Protein AF-A0A7L7KVT2-F1 (afdb_monomer_lite)

pLDDT: mean 82.96, std 10.51, range [45.88, 92.81]

Foldseek 3Di:
DVVLVVVVVVLVPDALVRLLVCCVPPCVVCVVCVVVVLVVVLVVQLVVQLCVVCVPPPDPVVSVVSSVVSSVVSVVVSVVSVVVSCVVSVVSNVCVVVPNHPPDPPPVPVDD

Sequence (112 aa):
MLVTFLFDRYFKRLPDARFERFWEKRILTNIRLFPLAFMVYYILGVWLVSSLILIGNESFFIGLLVFGVVALLYGYGLLRSILRFYGTYTKRYLMIKSGYREDTFDKSNVVN

Structure (mmCIF, N/CA/C/O backbone):
data_AF-A0A7L7KVT2-F1
#
_entry.id   AF-A0A7L7KVT2-F1
#
loop_
_atom_site.group_PDB
_atom_site.id
_atom_site.type_symbol
_atom_site.label_atom_id
_atom_site.label_alt_id
_atom_site.label_comp_id
_atom_site.label_asym_id
_atom_site.label_entity_id
_atom_site.label_seq_id
_atom_site.pdbx_PDB_ins_code
_atom_site.Cartn_x
_atom_site.Cartn_y
_atom_site.Cartn_z
_atom_site.occupancy
_atom_site.B_iso_or_equiv
_atom_site.auth_seq_id
_atom_site.auth_comp_id
_atom_site.auth_asym_id
_atom_site.auth_atom_id
_atom_site.pdbx_PDB_model_num
ATOM 1 N N . MET A 1 1 ? -7.369 -3.196 0.899 1.00 64.50 1 MET A N 1
ATOM 2 C CA . MET A 1 1 ? -7.621 -4.343 -0.014 1.00 64.50 1 MET A CA 1
ATOM 3 C C . MET A 1 1 ? -8.161 -3.910 -1.371 1.00 64.50 1 MET A C 1
ATOM 5 O O . MET A 1 1 ? -7.698 -4.411 -2.384 1.00 64.50 1 MET A O 1
ATOM 9 N N . LEU A 1 2 ? -9.111 -2.974 -1.422 1.00 74.81 2 LEU A N 1
ATOM 10 C CA . LEU A 1 2 ? -9.664 -2.489 -2.691 1.00 74.81 2 LEU A CA 1
ATOM 11 C C . LEU A 1 2 ? -8.602 -1.767 -3.540 1.00 74.81 2 LEU A C 1
ATOM 13 O O . LEU A 1 2 ? -8.473 -2.031 -4.727 1.00 74.81 2 LEU A O 1
ATOM 17 N N . VAL A 1 3 ? -7.759 -0.947 -2.904 1.00 76.75 3 VAL A N 1
ATOM 18 C CA . VAL A 1 3 ? -6.640 -0.258 -3.569 1.00 76.75 3 VAL A CA 1
ATOM 19 C C . VAL A 1 3 ? -5.650 -1.255 -4.175 1.00 76.75 3 VAL A C 1
ATOM 21 O O . VAL A 1 3 ? -5.363 -1.196 -5.366 1.00 76.75 3 VAL A O 1
ATOM 24 N N . THR A 1 4 ? -5.174 -2.221 -3.386 1.00 79.31 4 THR A N 1
ATOM 25 C CA . THR A 1 4 ? -4.257 -3.267 -3.863 1.00 79.31 4 THR A CA 1
ATOM 26 C C . THR A 1 4 ? -4.877 -4.117 -4.971 1.00 79.31 4 THR A C 1
ATOM 28 O O . THR A 1 4 ? -4.174 -4.474 -5.908 1.00 79.31 4 THR A O 1
ATOM 31 N N . PHE A 1 5 ? -6.185 -4.383 -4.922 1.00 82.50 5 PHE A N 1
ATOM 32 C CA . PHE A 1 5 ? -6.919 -5.075 -5.984 1.00 82.50 5 PHE A CA 1
ATOM 33 C C . PHE A 1 5 ? -7.025 -4.255 -7.281 1.00 82.50 5 PHE A C 1
ATOM 35 O O . PHE A 1 5 ? -6.823 -4.792 -8.370 1.00 82.50 5 PHE A O 1
ATOM 42 N N . LEU A 1 6 ? -7.306 -2.953 -7.191 1.00 83.75 6 LEU A N 1
ATOM 43 C CA . LEU A 1 6 ? -7.351 -2.069 -8.360 1.00 83.75 6 LEU A CA 1
ATOM 44 C C . LEU A 1 6 ? -5.981 -1.967 -9.032 1.00 83.75 6 LEU A C 1
ATOM 46 O O . LEU A 1 6 ? -5.886 -2.096 -10.253 1.00 83.75 6 LEU A O 1
ATOM 50 N N . PHE A 1 7 ? -4.923 -1.801 -8.235 1.00 83.88 7 PHE A N 1
ATOM 51 C CA . PHE A 1 7 ? -3.556 -1.832 -8.744 1.00 83.88 7 PHE A CA 1
ATOM 52 C C . PHE A 1 7 ? -3.220 -3.191 -9.356 1.00 83.88 7 PHE A C 1
ATOM 54 O O . PHE A 1 7 ? -2.665 -3.231 -10.448 1.00 83.88 7 PHE A O 1
ATOM 61 N N . ASP A 1 8 ? -3.606 -4.299 -8.719 1.00 85.06 8 ASP A N 1
ATOM 62 C CA . ASP A 1 8 ? -3.394 -5.642 -9.264 1.00 85.06 8 ASP A CA 1
ATOM 63 C C . ASP A 1 8 ? -4.038 -5.803 -10.652 1.00 85.06 8 ASP A C 1
ATOM 65 O O . ASP A 1 8 ? -3.402 -6.243 -11.611 1.00 85.06 8 ASP A O 1
ATOM 69 N N . ARG A 1 9 ? -5.288 -5.354 -10.801 1.00 85.94 9 ARG A N 1
ATOM 70 C CA . ARG A 1 9 ? -6.001 -5.375 -12.084 1.00 85.94 9 ARG A CA 1
ATOM 71 C C . ARG A 1 9 ? -5.344 -4.480 -13.135 1.00 85.94 9 ARG A C 1
ATOM 73 O O . ARG A 1 9 ? -5.329 -4.840 -14.312 1.00 85.94 9 ARG A O 1
ATOM 80 N N . TYR A 1 10 ? -4.825 -3.326 -12.726 1.00 86.00 10 TYR A N 1
ATOM 81 C CA . TYR A 1 10 ? -4.123 -2.402 -13.610 1.00 86.00 10 TYR A CA 1
ATOM 82 C C . TYR A 1 10 ? -2.796 -2.994 -14.106 1.00 86.00 10 TYR A C 1
ATOM 84 O O . TYR A 1 10 ? -2.555 -3.041 -15.311 1.00 86.00 10 TYR A O 1
ATOM 92 N N . PHE A 1 11 ? -1.966 -3.522 -13.202 1.00 84.69 11 PHE A N 1
ATOM 93 C CA . PHE A 1 11 ? -0.652 -4.059 -13.549 1.00 84.69 11 PHE A CA 1
ATOM 94 C C . PHE A 1 11 ? -0.717 -5.335 -14.382 1.00 84.69 11 PHE A C 1
ATOM 96 O O . PHE A 1 11 ? 0.092 -5.497 -15.294 1.00 84.69 11 PHE A O 1
ATOM 103 N N . LYS A 1 12 ? -1.704 -6.206 -14.152 1.00 83.62 12 LYS A N 1
ATOM 104 C CA . LYS A 1 12 ? -1.925 -7.396 -14.992 1.00 83.62 12 LYS A CA 1
ATOM 105 C C . LYS A 1 12 ? -2.185 -7.076 -16.465 1.00 83.62 12 LYS A C 1
ATOM 107 O O . LYS A 1 12 ? -1.895 -7.903 -17.314 1.00 83.62 12 LYS A O 1
ATOM 112 N N . ARG A 1 13 ? -2.725 -5.895 -16.775 1.00 84.88 13 ARG A N 1
ATOM 113 C CA . ARG A 1 13 ? -3.051 -5.480 -18.151 1.00 84.88 13 ARG A CA 1
ATOM 114 C C . ARG A 1 13 ? -1.918 -4.731 -18.853 1.00 84.88 13 ARG A C 1
ATOM 116 O O . ARG A 1 13 ? -2.043 -4.414 -20.033 1.00 84.88 13 ARG A O 1
ATOM 123 N N . LEU A 1 14 ? -0.848 -4.386 -18.138 1.00 84.69 14 LEU A N 1
ATOM 124 C CA . LEU A 1 14 ? 0.273 -3.642 -18.703 1.00 84.69 14 LEU A CA 1
ATOM 125 C C . LEU A 1 14 ? 1.254 -4.592 -19.410 1.00 84.69 14 LEU A C 1
ATOM 127 O O . LEU A 1 14 ? 1.655 -5.577 -18.788 1.00 84.69 14 LEU A O 1
ATOM 131 N N . PRO A 1 15 ? 1.699 -4.274 -20.644 1.00 84.94 15 PRO A N 1
ATOM 132 C CA . PRO A 1 15 ? 2.806 -4.978 -21.289 1.00 84.94 15 PRO A CA 1
ATOM 133 C C . PRO A 1 15 ? 4.098 -4.831 -20.490 1.00 84.94 15 PRO A C 1
ATOM 135 O O . PRO A 1 15 ? 4.324 -3.780 -19.877 1.00 84.94 15 PRO A O 1
ATOM 138 N N . ASP A 1 16 ? 4.971 -5.831 -20.570 1.00 83.38 16 ASP A N 1
ATOM 139 C CA . ASP A 1 16 ? 6.185 -5.929 -19.753 1.00 83.38 16 ASP A CA 1
ATOM 140 C C . ASP A 1 16 ? 7.086 -4.692 -19.861 1.00 83.38 16 ASP A C 1
ATOM 142 O O . ASP A 1 16 ? 7.496 -4.138 -18.843 1.00 83.38 16 ASP A O 1
ATOM 146 N N . ALA A 1 17 ? 7.291 -4.158 -21.069 1.00 81.44 17 ALA A N 1
ATOM 147 C CA . ALA A 1 17 ? 8.114 -2.963 -21.275 1.00 81.44 17 ALA A CA 1
ATOM 148 C C . ALA A 1 17 ? 7.532 -1.689 -20.628 1.00 81.44 17 ALA A C 1
ATOM 150 O O . ALA A 1 17 ? 8.276 -0.805 -20.196 1.00 81.44 17 ALA A O 1
ATOM 151 N N . ARG A 1 18 ? 6.198 -1.559 -20.568 1.00 85.19 18 ARG A N 1
ATOM 152 C CA . ARG A 1 18 ? 5.530 -0.425 -19.900 1.00 85.19 18 ARG A CA 1
ATOM 153 C C . ARG A 1 18 ? 5.493 -0.625 -18.389 1.00 85.19 18 ARG A C 1
ATOM 155 O O . ARG A 1 18 ? 5.671 0.342 -17.650 1.00 85.19 18 ARG A O 1
ATOM 162 N N . PHE A 1 19 ? 5.287 -1.864 -17.947 1.00 89.00 19 PHE A N 1
ATOM 163 C CA . PHE A 1 19 ? 5.348 -2.250 -16.544 1.00 89.00 19 PHE A CA 1
ATOM 164 C C . PHE A 1 19 ? 6.729 -1.960 -15.948 1.00 89.00 19 PHE A C 1
ATOM 166 O O . PHE A 1 19 ? 6.801 -1.288 -14.926 1.00 89.00 19 PHE A O 1
ATOM 173 N N . GLU A 1 20 ? 7.806 -2.384 -16.613 1.00 86.75 20 GLU A N 1
ATOM 174 C CA . GLU A 1 20 ? 9.195 -2.203 -16.173 1.00 86.75 20 GLU A CA 1
ATOM 175 C C . GLU A 1 20 ? 9.516 -0.724 -15.904 1.00 86.75 20 GLU A C 1
ATOM 177 O 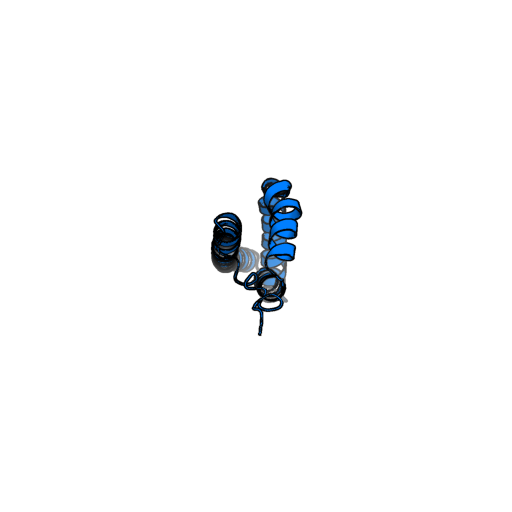O . GLU A 1 20 ? 9.857 -0.353 -14.779 1.00 86.75 20 GLU A O 1
ATOM 182 N N . ARG A 1 21 ? 9.285 0.148 -16.898 1.00 86.94 21 ARG A N 1
ATOM 183 C CA . ARG A 1 21 ? 9.528 1.597 -16.765 1.00 86.94 21 ARG A CA 1
ATOM 184 C C . ARG A 1 21 ? 8.688 2.233 -15.660 1.00 86.94 21 ARG A C 1
ATOM 186 O O . ARG A 1 21 ? 9.160 3.127 -14.958 1.00 86.94 21 ARG A O 1
ATOM 193 N N . PHE A 1 22 ? 7.428 1.813 -15.524 1.00 87.44 22 PHE A N 1
ATOM 194 C CA . PHE A 1 22 ? 6.554 2.322 -14.471 1.00 87.44 22 PHE A CA 1
ATOM 195 C C . PHE A 1 22 ? 7.055 1.885 -13.093 1.00 87.44 22 PHE A C 1
ATOM 197 O O . PHE A 1 22 ? 7.166 2.713 -12.189 1.00 87.44 22 PHE A O 1
ATOM 204 N N . TRP A 1 23 ? 7.356 0.596 -12.933 1.00 86.50 23 TRP A N 1
ATOM 205 C CA . TRP A 1 23 ? 7.777 0.005 -11.669 1.00 86.50 23 TRP A CA 1
ATOM 206 C C . TRP A 1 23 ? 9.071 0.648 -11.169 1.00 86.50 23 TRP A C 1
ATOM 208 O O . TRP A 1 23 ? 9.150 1.071 -10.016 1.00 86.50 23 TRP A O 1
ATOM 218 N N . GLU A 1 24 ? 10.046 0.837 -12.053 1.00 86.69 24 GLU A N 1
ATOM 219 C CA . GLU A 1 24 ? 11.320 1.459 -11.705 1.00 86.69 24 GLU A CA 1
ATOM 220 C C . GLU A 1 24 ? 11.160 2.936 -11.320 1.00 86.69 24 GLU A C 1
ATOM 222 O O . GLU A 1 24 ? 11.556 3.342 -10.227 1.00 86.69 24 GLU A O 1
ATOM 227 N N . LYS A 1 25 ? 10.487 3.733 -12.160 1.00 87.38 25 LYS A N 1
ATOM 228 C CA . LYS A 1 25 ? 10.377 5.187 -11.957 1.00 87.38 25 LYS A CA 1
ATOM 229 C C . LYS A 1 25 ? 9.419 5.587 -10.833 1.00 87.38 25 LYS A C 1
ATOM 231 O O . LYS A 1 25 ? 9.594 6.631 -10.207 1.00 87.38 25 LYS A O 1
ATOM 236 N N . ARG A 1 26 ? 8.343 4.825 -10.614 1.00 82.62 26 ARG A N 1
ATOM 237 C CA . ARG A 1 26 ? 7.300 5.183 -9.636 1.00 82.62 26 ARG A CA 1
ATOM 238 C C . ARG A 1 26 ? 7.417 4.404 -8.340 1.00 82.62 26 ARG A C 1
ATOM 240 O O . ARG A 1 26 ? 7.243 5.023 -7.294 1.00 82.62 26 ARG A O 1
ATOM 247 N N . ILE A 1 27 ? 7.685 3.100 -8.397 1.00 83.88 27 ILE A N 1
ATOM 248 C CA . ILE A 1 27 ? 7.677 2.246 -7.204 1.00 83.88 27 ILE A CA 1
ATOM 249 C C . ILE A 1 27 ? 9.053 2.237 -6.537 1.00 83.88 27 ILE A C 1
ATOM 251 O O . ILE A 1 27 ? 9.148 2.590 -5.365 1.00 83.88 27 ILE A O 1
ATOM 255 N N . LEU A 1 28 ? 10.120 1.908 -7.275 1.00 82.06 28 LEU A N 1
ATOM 256 C CA . LEU A 1 28 ? 11.466 1.800 -6.695 1.00 82.06 28 LEU A CA 1
ATOM 257 C C . LEU A 1 28 ? 12.007 3.158 -6.236 1.00 82.06 28 LEU A C 1
ATOM 259 O O . LEU A 1 28 ? 12.491 3.271 -5.110 1.00 82.06 28 LEU A O 1
ATOM 263 N N . THR A 1 29 ? 11.861 4.210 -7.049 1.00 84.31 29 THR A N 1
ATOM 264 C CA . THR A 1 29 ? 12.323 5.560 -6.677 1.00 84.31 29 THR A CA 1
ATOM 265 C C . THR A 1 29 ? 11.620 6.101 -5.429 1.00 84.31 29 THR A C 1
ATOM 267 O O . THR A 1 29 ? 12.250 6.740 -4.590 1.00 84.31 29 THR A O 1
ATOM 270 N N . ASN A 1 30 ? 10.323 5.819 -5.268 1.00 85.38 30 ASN A N 1
ATOM 271 C CA . ASN A 1 30 ? 9.520 6.359 -4.168 1.00 85.38 30 ASN A CA 1
ATOM 272 C C . ASN A 1 30 ? 9.282 5.348 -3.047 1.00 85.38 30 ASN A C 1
ATOM 274 O O . ASN A 1 30 ? 8.355 5.536 -2.261 1.00 85.38 30 ASN A O 1
ATOM 278 N N . ILE A 1 31 ? 10.100 4.295 -2.934 1.00 82.62 31 ILE A N 1
ATOM 279 C CA . ILE A 1 31 ? 9.864 3.210 -1.970 1.00 82.62 31 ILE A CA 1
ATOM 280 C C . ILE A 1 31 ? 9.733 3.713 -0.525 1.00 82.62 31 ILE A C 1
ATOM 282 O O . ILE A 1 31 ? 8.954 3.176 0.255 1.00 82.62 31 ILE A O 1
ATOM 286 N N . ARG A 1 32 ? 10.420 4.815 -0.195 1.00 83.31 32 ARG A N 1
ATOM 287 C CA . ARG A 1 32 ? 10.368 5.480 1.116 1.00 83.31 32 ARG A CA 1
ATOM 288 C C . ARG A 1 32 ? 9.023 6.153 1.417 1.00 83.31 32 ARG A C 1
ATOM 290 O O . ARG A 1 32 ? 8.675 6.298 2.582 1.00 83.31 32 ARG A O 1
ATOM 297 N N . LEU A 1 33 ? 8.263 6.547 0.393 1.00 84.81 33 LEU A N 1
ATOM 298 C CA . LEU A 1 33 ? 6.947 7.182 0.544 1.00 84.81 33 LEU A CA 1
ATOM 299 C C . LEU A 1 33 ? 5.815 6.156 0.704 1.00 84.81 33 LEU A C 1
ATOM 301 O O . LEU A 1 33 ? 4.756 6.496 1.231 1.00 84.81 33 LEU A O 1
ATOM 305 N N . PHE A 1 34 ? 6.026 4.900 0.299 1.00 82.19 34 PHE A N 1
ATOM 306 C CA . PHE A 1 34 ? 5.012 3.847 0.419 1.00 82.19 34 PHE A CA 1
ATOM 307 C C . PHE A 1 34 ? 4.604 3.547 1.866 1.00 82.19 34 PHE A C 1
ATOM 309 O O . PHE A 1 34 ? 3.400 3.515 2.114 1.00 82.19 34 PHE A O 1
ATOM 316 N N . PRO A 1 35 ? 5.527 3.383 2.838 1.00 82.12 35 PRO A N 1
ATOM 317 C CA . PRO A 1 35 ? 5.158 3.203 4.242 1.00 82.12 35 PRO A CA 1
ATOM 318 C C . PRO A 1 35 ? 4.255 4.322 4.764 1.00 82.12 35 PRO A C 1
ATOM 320 O O . PRO A 1 35 ? 3.262 4.046 5.429 1.00 82.12 35 PRO A O 1
ATOM 323 N N . LEU A 1 36 ? 4.548 5.574 4.397 1.00 86.75 36 LEU A N 1
ATOM 324 C CA . LEU A 1 36 ? 3.758 6.732 4.810 1.00 86.75 36 LEU A CA 1
ATOM 325 C C . LEU A 1 36 ? 2.365 6.721 4.165 1.00 86.75 36 LEU A C 1
ATOM 327 O O . LEU A 1 36 ? 1.365 6.870 4.862 1.00 86.75 36 LEU A O 1
ATOM 331 N N . ALA A 1 37 ? 2.278 6.457 2.859 1.00 86.56 37 ALA A N 1
ATOM 332 C CA . ALA A 1 37 ? 0.998 6.323 2.163 1.00 86.56 37 ALA A CA 1
ATOM 333 C C . ALA A 1 37 ? 0.143 5.173 2.731 1.00 86.56 37 ALA A C 1
ATOM 335 O O . ALA A 1 37 ? -1.071 5.315 2.889 1.00 86.56 37 ALA A O 1
ATOM 336 N N . PHE A 1 38 ? 0.769 4.046 3.084 1.00 86.06 38 PHE A N 1
ATOM 337 C CA . PHE A 1 38 ? 0.083 2.925 3.723 1.00 86.06 38 PHE A CA 1
ATOM 338 C C . PHE A 1 38 ? -0.378 3.253 5.137 1.00 86.06 38 PHE A C 1
ATOM 340 O O . PHE A 1 38 ? -1.487 2.865 5.496 1.00 86.06 38 PHE A O 1
ATOM 347 N N . MET A 1 39 ? 0.418 3.990 5.912 1.00 88.38 39 MET A N 1
ATOM 348 C CA . MET A 1 39 ? 0.031 4.433 7.250 1.00 88.38 39 MET A CA 1
ATOM 349 C C . MET A 1 39 ? -1.198 5.344 7.191 1.00 88.38 39 MET A C 1
ATOM 351 O O . MET A 1 39 ? -2.161 5.118 7.918 1.00 88.38 39 MET A O 1
ATOM 355 N N . VAL A 1 40 ? -1.214 6.308 6.266 1.00 90.62 40 VAL A N 1
ATOM 356 C CA . VAL A 1 40 ? -2.372 7.189 6.044 1.00 90.62 40 VAL A CA 1
ATOM 357 C C . VAL A 1 40 ? -3.605 6.380 5.634 1.00 90.62 40 VAL A C 1
ATOM 359 O O . VAL A 1 40 ? -4.670 6.536 6.227 1.00 90.62 40 VAL A O 1
ATOM 362 N N . TYR A 1 41 ? -3.469 5.464 4.670 1.00 89.62 41 TYR A N 1
ATOM 363 C CA . TYR A 1 41 ? -4.575 4.602 4.240 1.00 89.62 41 TYR A CA 1
ATOM 364 C C . TYR A 1 41 ? -5.088 3.686 5.363 1.00 89.62 41 TYR A C 1
ATOM 366 O O . TYR A 1 41 ? -6.292 3.441 5.464 1.00 89.62 41 TYR A O 1
ATOM 374 N N . TYR A 1 42 ? -4.192 3.188 6.216 1.00 89.75 42 TYR A N 1
ATOM 375 C CA . TYR A 1 42 ? -4.542 2.380 7.377 1.00 89.75 42 TYR A CA 1
ATOM 376 C C . TYR A 1 42 ? -5.348 3.187 8.398 1.00 89.75 42 TYR A C 1
ATOM 378 O O . TYR A 1 42 ? -6.443 2.764 8.758 1.00 89.75 42 TYR A O 1
ATOM 386 N N . ILE A 1 43 ? -4.857 4.365 8.795 1.00 90.31 43 ILE A N 1
ATOM 387 C CA . ILE A 1 43 ? -5.528 5.237 9.770 1.00 90.31 43 ILE A CA 1
ATOM 388 C C . ILE A 1 43 ? -6.919 5.631 9.273 1.00 90.31 43 ILE A C 1
ATOM 390 O O . ILE A 1 43 ? -7.892 5.490 10.010 1.00 90.31 43 ILE A O 1
ATOM 394 N N . LEU A 1 44 ? -7.033 6.053 8.009 1.00 91.12 44 LEU A N 1
ATOM 395 C CA . LEU A 1 44 ? -8.320 6.408 7.409 1.00 91.12 44 LEU A CA 1
ATOM 396 C C . LEU A 1 44 ? -9.291 5.223 7.386 1.00 91.12 44 LEU A C 1
ATOM 398 O O . LEU A 1 44 ? -10.471 5.391 7.682 1.00 91.12 44 LEU A O 1
ATOM 402 N N . GLY A 1 45 ? -8.801 4.024 7.060 1.00 87.81 45 GLY A N 1
ATOM 403 C CA . GLY A 1 45 ? -9.615 2.811 7.044 1.00 87.81 45 GLY A CA 1
ATOM 404 C C . GLY A 1 45 ? -10.120 2.417 8.431 1.00 87.81 45 GLY A C 1
ATOM 405 O O . GLY A 1 45 ? -11.311 2.159 8.594 1.00 87.81 45 GLY A O 1
ATOM 406 N N . VAL A 1 46 ? -9.237 2.413 9.434 1.00 91.00 46 VAL A N 1
ATOM 407 C CA . VAL A 1 46 ? -9.606 2.097 10.823 1.00 91.00 46 VAL A CA 1
ATOM 408 C C . VAL A 1 46 ? -10.592 3.123 11.361 1.00 91.00 46 VAL A C 1
ATOM 410 O O . VAL A 1 46 ? -11.596 2.734 11.955 1.00 91.00 46 VAL A O 1
ATOM 413 N N . TRP A 1 47 ? -10.340 4.411 11.125 1.00 88.94 47 TRP A N 1
ATOM 414 C CA . TRP A 1 47 ? -11.230 5.483 11.554 1.00 88.94 47 TRP A CA 1
ATOM 415 C C . TRP A 1 47 ? -12.622 5.327 10.941 1.00 88.94 47 TRP A C 1
ATOM 417 O O . TRP A 1 47 ? -13.599 5.232 11.675 1.00 88.94 47 TRP A O 1
ATOM 427 N N . LEU A 1 48 ? -12.711 5.188 9.616 1.00 90.31 48 LEU A N 1
ATOM 428 C CA . LEU A 1 48 ? -13.989 5.091 8.914 1.00 90.31 48 LEU A CA 1
ATOM 429 C C . LEU A 1 48 ? -14.795 3.857 9.340 1.00 90.31 48 LEU A C 1
ATOM 431 O O . LEU A 1 48 ? -15.987 3.970 9.612 1.00 90.31 48 LEU A O 1
ATOM 435 N N . VAL A 1 49 ? -14.158 2.687 9.448 1.00 88.69 49 VAL A N 1
ATOM 436 C CA . VAL A 1 49 ? -14.847 1.462 9.887 1.00 88.69 49 VAL A CA 1
ATOM 437 C C . VAL A 1 49 ? -15.291 1.569 11.344 1.00 88.69 49 VAL A C 1
ATOM 439 O O . VAL A 1 49 ? -16.424 1.212 11.659 1.00 88.69 49 VAL A O 1
ATOM 442 N N . SER A 1 50 ? -14.439 2.099 12.225 1.00 88.75 50 SER A N 1
ATOM 443 C CA . SER A 1 50 ? -14.792 2.275 13.638 1.00 88.75 50 SER A CA 1
ATOM 444 C C . SER A 1 50 ? -15.957 3.251 13.800 1.00 88.75 50 SER A C 1
ATOM 446 O O . SER A 1 50 ? -16.904 2.950 14.519 1.00 88.75 50 SER A O 1
ATOM 448 N N . SER A 1 51 ? -15.939 4.380 13.083 1.00 87.25 51 SER A N 1
ATOM 449 C CA . SER A 1 51 ? -17.026 5.363 13.096 1.00 87.25 51 SER A CA 1
ATOM 450 C C . SER A 1 51 ? -18.347 4.781 12.606 1.00 87.25 51 SER A C 1
ATOM 452 O O . SER A 1 51 ? -19.373 5.079 13.201 1.00 87.25 51 SER A O 1
ATOM 454 N N . LEU A 1 52 ? -18.332 3.935 11.569 1.00 88.94 52 LEU A N 1
ATOM 455 C CA . LEU A 1 52 ? -19.540 3.271 11.063 1.00 88.94 52 LEU A CA 1
ATOM 456 C C . LEU A 1 52 ? -20.132 2.273 12.067 1.00 88.94 52 LEU A C 1
ATOM 458 O O . LEU A 1 52 ? -21.349 2.185 12.195 1.00 88.94 52 LEU A O 1
ATOM 462 N N . ILE A 1 53 ? -19.287 1.520 12.775 1.00 88.25 53 ILE A N 1
ATOM 463 C CA . ILE A 1 53 ? -19.738 0.528 13.765 1.00 88.25 53 ILE A CA 1
ATOM 464 C C . ILE A 1 53 ? -20.288 1.212 15.023 1.00 88.25 53 ILE A C 1
ATOM 466 O O . ILE A 1 53 ? -21.219 0.706 15.644 1.00 88.25 53 ILE A O 1
ATOM 470 N N . LEU A 1 54 ? -19.723 2.359 15.402 1.00 90.81 54 LEU A N 1
ATOM 471 C CA . LEU A 1 54 ? -20.094 3.097 16.611 1.00 90.81 54 LEU A CA 1
ATOM 472 C C . LEU A 1 54 ? -21.238 4.099 16.399 1.00 90.81 54 LEU A C 1
ATOM 474 O O . LEU A 1 54 ? -21.526 4.885 17.300 1.00 90.81 54 LEU A O 1
ATOM 478 N N . ILE A 1 55 ? -21.909 4.090 15.241 1.00 88.81 55 ILE A N 1
ATOM 479 C CA . ILE A 1 55 ? -23.057 4.974 14.996 1.00 88.81 55 ILE A CA 1
ATOM 480 C C . ILE A 1 55 ? -24.128 4.730 16.066 1.00 88.81 55 ILE A C 1
ATOM 482 O O . ILE A 1 55 ? -24.617 3.615 16.228 1.00 88.81 55 ILE A O 1
ATOM 486 N N . GLY A 1 56 ? -24.501 5.791 16.787 1.00 82.69 56 GLY A N 1
ATOM 487 C CA . GLY A 1 56 ? -25.520 5.737 17.839 1.00 82.69 56 GLY A CA 1
ATOM 488 C C . GLY A 1 56 ? -25.051 5.121 19.162 1.00 82.69 56 GLY A C 1
ATOM 489 O O . GLY A 1 56 ? -25.883 4.875 20.030 1.00 82.69 56 GLY A O 1
ATOM 490 N N . ASN A 1 57 ? -23.748 4.872 19.335 1.00 84.25 57 ASN A N 1
ATOM 491 C CA . ASN A 1 57 ? -23.175 4.375 20.582 1.00 84.25 57 ASN A CA 1
ATOM 492 C C . ASN A 1 57 ? -22.231 5.413 21.205 1.00 84.25 57 ASN A C 1
ATOM 494 O O . ASN A 1 57 ? -21.206 5.763 20.625 1.00 84.25 57 ASN A O 1
ATOM 498 N N . GLU A 1 58 ? -22.563 5.869 22.411 1.00 80.00 58 GLU A N 1
ATOM 499 C CA . GLU A 1 58 ? -21.789 6.877 23.150 1.00 80.00 58 GLU A CA 1
ATOM 500 C C . GLU A 1 58 ? -20.824 6.265 24.181 1.00 80.00 58 GLU A C 1
ATOM 502 O O . GLU A 1 58 ? -20.074 6.977 24.849 1.00 80.00 58 GLU A O 1
ATOM 507 N N . SER A 1 59 ? -20.807 4.935 24.333 1.00 89.81 59 SER A N 1
ATOM 508 C CA . SER A 1 59 ? -19.952 4.279 25.321 1.00 89.81 59 SER A CA 1
ATOM 509 C C . SER A 1 59 ? -18.483 4.312 24.906 1.00 89.81 59 SER A C 1
ATOM 511 O O . SER A 1 59 ? -18.065 3.634 23.963 1.00 89.81 59 SER A O 1
ATOM 513 N N . PHE A 1 60 ? -17.672 5.032 25.683 1.00 84.25 60 PHE A N 1
ATOM 514 C CA . PHE A 1 60 ? -16.224 5.113 25.486 1.00 84.25 60 PHE A CA 1
ATOM 515 C C . PHE A 1 60 ? -15.542 3.735 25.500 1.00 84.25 60 PHE A C 1
ATOM 517 O O . PHE A 1 60 ? -14.711 3.447 24.639 1.00 84.25 60 PHE A O 1
ATOM 524 N N . PHE A 1 61 ? -15.917 2.856 26.438 1.00 88.81 61 PHE A N 1
ATOM 525 C CA . PHE A 1 61 ? -15.319 1.521 26.561 1.00 88.81 61 PHE A CA 1
ATOM 526 C C . PHE A 1 61 ? -15.608 0.642 25.343 1.00 88.81 61 PHE A C 1
ATOM 528 O O . PHE A 1 61 ? -14.709 -0.037 24.845 1.00 88.81 61 PHE A O 1
ATOM 535 N N . ILE A 1 62 ? -16.842 0.686 24.833 1.00 88.00 62 ILE A N 1
ATOM 536 C CA . ILE A 1 62 ? -17.208 -0.044 23.615 1.00 88.00 62 ILE A CA 1
ATOM 537 C C . ILE A 1 62 ? -16.480 0.563 22.412 1.00 88.00 62 ILE A C 1
ATOM 539 O O . ILE A 1 62 ? -15.947 -0.177 21.588 1.00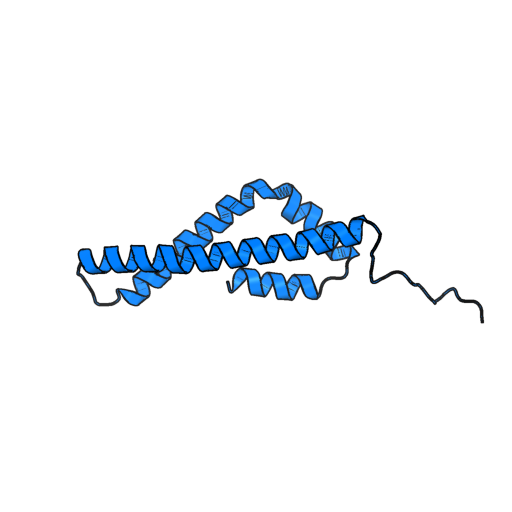 88.00 62 ILE A O 1
ATOM 543 N N . GLY A 1 63 ? -16.378 1.894 22.353 1.00 88.25 63 GLY A N 1
ATOM 544 C CA . GLY A 1 63 ? -15.626 2.608 21.325 1.00 88.25 63 GLY A CA 1
ATOM 545 C C . GLY A 1 63 ? -14.169 2.171 21.227 1.00 88.25 63 GLY A C 1
ATOM 546 O O . GLY A 1 63 ? -13.687 1.829 20.145 1.00 88.25 63 GLY A O 1
ATOM 547 N N . LEU A 1 64 ? -13.481 2.114 22.366 1.00 88.56 64 LEU A N 1
ATOM 548 C CA . LEU A 1 64 ? -12.080 1.713 22.435 1.00 88.56 64 LEU A CA 1
ATOM 549 C C . LEU A 1 64 ? -11.880 0.238 22.054 1.00 88.56 64 LEU A C 1
ATOM 551 O O . LEU A 1 64 ? -10.937 -0.087 21.329 1.00 88.56 64 LEU A O 1
ATOM 555 N N . LEU A 1 65 ? -12.788 -0.646 22.481 1.00 92.12 65 LEU A N 1
ATOM 556 C CA . LEU A 1 65 ? -12.754 -2.062 22.113 1.00 92.12 65 LEU A CA 1
ATOM 557 C C . LEU A 1 65 ? -12.955 -2.248 20.605 1.00 92.12 65 LEU A C 1
ATOM 559 O O . LEU A 1 65 ? -12.162 -2.940 19.965 1.00 92.12 65 LEU A O 1
ATOM 563 N N . VAL A 1 66 ? -13.966 -1.596 20.023 1.00 92.00 66 VAL A N 1
ATOM 564 C CA . VAL A 1 66 ? -14.221 -1.631 18.575 1.00 92.00 66 VAL A CA 1
ATOM 565 C C . VAL A 1 66 ? -13.009 -1.118 17.812 1.00 92.00 66 VAL A C 1
ATOM 567 O O . VAL A 1 66 ? -12.553 -1.790 16.889 1.00 92.00 66 VAL A O 1
ATOM 570 N N . PHE A 1 67 ? -12.436 0.014 18.222 1.00 90.69 67 PHE A N 1
ATOM 571 C CA . PHE A 1 67 ? -11.251 0.564 17.572 1.00 90.69 67 PHE A CA 1
ATOM 572 C C . PHE A 1 67 ? -10.072 -0.416 17.607 1.00 90.69 67 PHE A C 1
ATOM 574 O O . PHE A 1 67 ? -9.448 -0.658 16.575 1.00 90.69 67 PHE A O 1
ATOM 581 N N . GLY A 1 68 ? -9.796 -1.032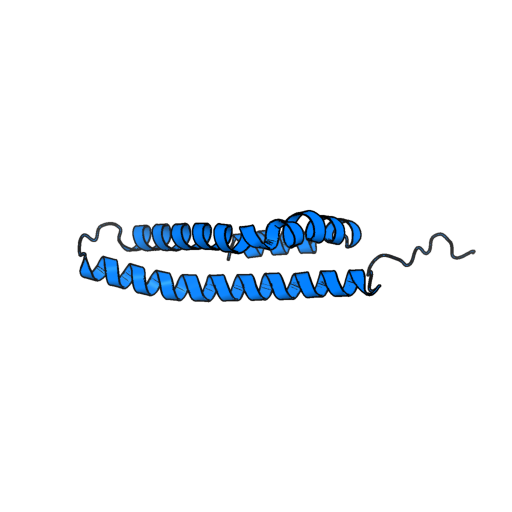 18.761 1.00 89.62 68 GLY A N 1
ATOM 582 C CA . GLY A 1 68 ? -8.733 -2.030 18.901 1.00 89.62 68 GLY A CA 1
ATOM 583 C C . GLY A 1 68 ? -8.947 -3.259 18.013 1.00 89.62 68 GLY A C 1
ATOM 584 O O . GLY A 1 68 ? -8.031 -3.689 17.310 1.00 89.62 68 GLY A O 1
ATOM 585 N N . VAL A 1 69 ? -10.169 -3.797 17.981 1.00 92.81 69 VAL A N 1
ATOM 586 C CA . VAL A 1 69 ? -10.517 -4.956 17.143 1.00 92.81 69 VAL A CA 1
ATOM 587 C C . VAL A 1 69 ? -10.419 -4.611 15.655 1.00 92.81 69 VAL A C 1
ATOM 589 O O . VAL A 1 69 ? -9.804 -5.356 14.889 1.00 92.81 69 VAL A O 1
ATOM 592 N N . VAL A 1 70 ? -10.971 -3.470 15.236 1.00 92.50 70 VAL A N 1
ATOM 593 C CA . VAL A 1 70 ? -10.909 -2.997 13.847 1.00 92.50 70 VAL A CA 1
ATOM 594 C C . VAL A 1 70 ? -9.461 -2.762 13.427 1.00 92.50 70 VAL A C 1
ATOM 596 O O . VAL A 1 70 ? -9.068 -3.216 12.354 1.00 92.50 70 VAL A O 1
ATOM 599 N N . ALA A 1 71 ? -8.651 -2.119 14.270 1.00 91.50 71 ALA A N 1
ATOM 600 C CA . ALA A 1 71 ? -7.230 -1.898 14.027 1.00 91.50 71 ALA A CA 1
ATOM 601 C C . ALA A 1 71 ? -6.484 -3.218 13.771 1.00 91.50 71 ALA A C 1
ATOM 603 O O . ALA A 1 71 ? -5.792 -3.355 12.760 1.00 91.50 71 ALA A O 1
ATOM 604 N N . LEU A 1 72 ? -6.683 -4.224 14.626 1.00 92.50 72 LEU A N 1
ATOM 605 C CA . LEU A 1 72 ? -6.034 -5.529 14.481 1.00 92.50 72 LEU A CA 1
ATOM 606 C C . LEU A 1 72 ? -6.470 -6.263 13.206 1.00 92.50 72 LEU A C 1
ATOM 608 O O . LEU A 1 72 ? -5.625 -6.689 12.414 1.00 92.50 72 LEU A O 1
ATOM 612 N N . LEU A 1 73 ? -7.780 -6.389 12.980 1.00 91.56 73 LEU A N 1
ATOM 613 C CA . LEU A 1 73 ? -8.321 -7.122 11.832 1.00 91.56 73 LEU A CA 1
ATOM 614 C C . LEU A 1 73 ? -7.968 -6.437 10.508 1.00 91.56 73 LEU A C 1
ATOM 616 O O . LEU A 1 73 ? -7.494 -7.081 9.565 1.00 91.56 73 LEU A O 1
ATOM 620 N N . TYR A 1 74 ? -8.165 -5.120 10.443 1.00 89.38 74 TYR A N 1
ATOM 621 C CA . TYR A 1 74 ? -7.868 -4.337 9.252 1.00 89.38 74 TYR A CA 1
ATOM 622 C C . TYR A 1 74 ? -6.362 -4.285 8.989 1.00 89.38 74 TYR A C 1
ATOM 624 O O . TYR A 1 74 ? -5.935 -4.460 7.846 1.00 89.38 74 TYR A O 1
ATOM 632 N N . GLY A 1 75 ? -5.550 -4.125 10.037 1.00 88.06 75 GLY A N 1
ATOM 633 C CA . GLY A 1 75 ? -4.092 -4.091 9.954 1.00 88.06 75 GLY A CA 1
ATOM 634 C C . GLY A 1 75 ? -3.517 -5.391 9.410 1.00 88.06 75 GLY A C 1
ATOM 635 O O . GLY A 1 75 ? -2.752 -5.368 8.444 1.00 88.06 75 GLY A O 1
ATOM 636 N N . TYR A 1 76 ? -3.955 -6.533 9.948 1.00 89.50 76 TYR A N 1
ATOM 637 C CA . TYR A 1 76 ? -3.540 -7.847 9.456 1.00 89.50 76 TYR A CA 1
ATOM 638 C C . TYR A 1 76 ? -3.901 -8.047 7.976 1.00 89.50 76 TYR A C 1
ATOM 640 O O . TYR A 1 76 ? -3.056 -8.429 7.158 1.00 89.50 76 TYR A O 1
ATOM 648 N N . GLY A 1 77 ? -5.148 -7.744 7.601 1.00 87.62 77 GLY A N 1
ATOM 649 C CA . GLY A 1 77 ? -5.616 -7.887 6.223 1.00 87.62 77 GLY A CA 1
ATOM 650 C C . GLY A 1 77 ? -4.879 -6.975 5.236 1.00 87.62 77 GLY A C 1
ATOM 651 O O . GLY A 1 77 ? -4.531 -7.390 4.123 1.00 87.62 77 GLY A O 1
ATOM 652 N N . LEU A 1 78 ? -4.607 -5.738 5.647 1.00 87.94 78 LEU A N 1
ATOM 653 C CA . LEU A 1 78 ? -3.877 -4.746 4.866 1.00 87.94 78 LEU A CA 1
ATOM 654 C C . LEU A 1 78 ? -2.417 -5.163 4.666 1.00 87.94 78 LEU A C 1
ATOM 656 O O . LEU A 1 78 ? -1.957 -5.200 3.523 1.00 87.94 78 LEU A O 1
ATOM 660 N N . LEU A 1 79 ? -1.727 -5.570 5.735 1.00 88.31 79 LEU A N 1
ATOM 661 C CA . LEU A 1 79 ? -0.339 -6.026 5.676 1.00 88.31 79 LEU A CA 1
ATOM 662 C C . LEU A 1 79 ? -0.195 -7.241 4.753 1.00 88.31 79 LEU A C 1
ATOM 664 O O . LEU A 1 79 ? 0.622 -7.232 3.831 1.00 88.31 79 LEU A O 1
ATOM 668 N N . ARG A 1 80 ? -1.051 -8.256 4.930 1.00 89.06 80 ARG A N 1
ATOM 669 C CA . ARG A 1 80 ? -1.064 -9.454 4.077 1.00 89.06 80 ARG A CA 1
ATOM 670 C C . ARG A 1 80 ? -1.250 -9.095 2.604 1.00 89.06 80 ARG A C 1
ATOM 672 O O . ARG A 1 80 ? -0.572 -9.649 1.737 1.00 89.06 80 ARG A O 1
ATOM 679 N N . SER A 1 81 ? -2.163 -8.171 2.304 1.00 87.94 81 SER A N 1
ATOM 680 C CA . SER A 1 81 ? -2.426 -7.757 0.927 1.00 87.94 81 SER A CA 1
ATOM 681 C C . SER A 1 81 ? -1.250 -7.009 0.303 1.00 87.94 81 SER A C 1
ATOM 683 O O . SER A 1 81 ? -0.982 -7.219 -0.880 1.00 87.94 81 SER A O 1
ATOM 685 N N . ILE A 1 82 ? -0.571 -6.149 1.064 1.00 86.38 82 ILE A N 1
ATOM 686 C CA . ILE A 1 82 ? 0.578 -5.372 0.583 1.00 86.38 82 ILE A CA 1
ATOM 687 C C . ILE A 1 82 ? 1.766 -6.288 0.322 1.00 86.38 82 ILE A C 1
ATOM 689 O O . ILE A 1 82 ? 2.357 -6.216 -0.752 1.00 86.38 82 ILE A O 1
ATOM 693 N N . LEU A 1 83 ? 2.080 -7.186 1.259 1.00 87.38 83 LEU A N 1
ATOM 694 C CA . LEU A 1 83 ? 3.184 -8.133 1.105 1.00 87.38 83 LEU A CA 1
ATOM 695 C C . LEU A 1 83 ? 2.978 -9.030 -0.117 1.00 87.38 83 LEU A C 1
ATOM 697 O O . LEU A 1 83 ? 3.891 -9.199 -0.925 1.00 87.38 83 LEU A O 1
ATOM 701 N N . ARG A 1 84 ? 1.756 -9.544 -0.309 1.00 88.81 84 ARG A N 1
ATOM 702 C CA . ARG A 1 84 ? 1.418 -10.343 -1.493 1.00 88.81 84 ARG A CA 1
ATOM 703 C C . ARG A 1 84 ? 1.571 -9.540 -2.783 1.00 88.81 84 ARG A C 1
ATOM 705 O O . ARG A 1 84 ? 2.147 -10.048 -3.744 1.00 88.81 84 ARG A O 1
ATOM 712 N N . PHE A 1 85 ? 1.058 -8.311 -2.807 1.00 88.12 85 PHE A N 1
ATOM 713 C CA . PHE A 1 85 ? 1.165 -7.420 -3.959 1.00 88.12 85 PHE A CA 1
ATOM 714 C C . PHE A 1 85 ? 2.638 -7.155 -4.303 1.00 88.12 85 PHE A C 1
ATOM 716 O O . PHE A 1 85 ? 3.080 -7.448 -5.412 1.00 88.12 85 PHE A O 1
ATOM 723 N N . TYR A 1 86 ? 3.420 -6.695 -3.327 1.00 87.25 86 TYR A N 1
ATOM 724 C CA . TYR A 1 86 ? 4.827 -6.369 -3.523 1.00 87.25 86 TYR A CA 1
ATOM 725 C C . TYR A 1 86 ? 5.640 -7.588 -3.969 1.00 87.25 86 TYR A C 1
ATOM 727 O O . TYR A 1 86 ? 6.390 -7.494 -4.938 1.00 87.25 86 TYR A O 1
ATOM 735 N N . GLY A 1 87 ? 5.445 -8.749 -3.336 1.00 87.44 87 GLY A N 1
ATOM 736 C CA . GLY A 1 87 ? 6.136 -9.983 -3.713 1.00 87.44 87 GLY A CA 1
ATOM 737 C C . GLY A 1 87 ? 5.814 -10.434 -5.140 1.00 87.44 87 GLY A C 1
ATOM 738 O O . GLY A 1 87 ? 6.719 -10.771 -5.899 1.00 87.44 87 GLY A O 1
ATOM 739 N N . THR A 1 88 ? 4.540 -10.375 -5.541 1.00 88.56 88 THR A N 1
ATOM 740 C CA . THR A 1 88 ? 4.102 -10.794 -6.885 1.00 88.56 88 THR A CA 1
ATOM 741 C C . THR A 1 88 ? 4.712 -9.914 -7.977 1.00 88.56 88 THR A C 1
ATOM 743 O O . THR A 1 88 ? 5.257 -10.421 -8.957 1.00 88.56 88 THR A O 1
ATOM 746 N N . TYR A 1 89 ? 4.663 -8.593 -7.806 1.00 87.75 89 TYR A N 1
ATOM 747 C CA . TYR A 1 89 ? 5.126 -7.660 -8.833 1.00 87.75 89 TYR A CA 1
ATOM 748 C C . TYR A 1 89 ? 6.638 -7.462 -8.837 1.00 87.75 89 TYR A C 1
ATOM 750 O O . TYR A 1 89 ? 7.219 -7.298 -9.907 1.00 87.75 89 TYR A O 1
ATOM 758 N N . THR A 1 90 ? 7.293 -7.581 -7.683 1.00 87.69 90 THR A N 1
ATOM 759 C CA . THR A 1 90 ? 8.759 -7.638 -7.631 1.00 87.69 90 THR A CA 1
ATOM 760 C C . THR A 1 90 ? 9.268 -8.897 -8.327 1.00 87.69 90 THR A C 1
ATOM 762 O O . THR A 1 90 ? 10.214 -8.813 -9.104 1.00 87.69 90 THR A O 1
ATOM 765 N N . LYS A 1 91 ? 8.602 -10.048 -8.142 1.00 87.94 91 LYS A N 1
ATOM 766 C CA . LYS A 1 91 ? 8.922 -11.276 -8.887 1.00 87.94 91 LYS A CA 1
ATOM 767 C C . LYS A 1 91 ? 8.792 -11.065 -10.398 1.00 87.94 91 LYS A C 1
ATOM 769 O O . LYS A 1 91 ? 9.724 -11.397 -11.124 1.00 87.94 91 LYS A O 1
ATOM 774 N N . ARG A 1 92 ? 7.685 -10.472 -10.865 1.00 85.69 92 ARG A N 1
ATOM 775 C CA . ARG A 1 92 ? 7.492 -10.141 -12.290 1.00 85.69 92 ARG A CA 1
ATOM 776 C C . ARG A 1 92 ? 8.587 -9.207 -12.813 1.00 85.69 92 ARG A C 1
ATOM 778 O O . ARG A 1 92 ? 9.149 -9.462 -13.869 1.00 85.69 92 ARG A O 1
ATOM 785 N N . TYR A 1 9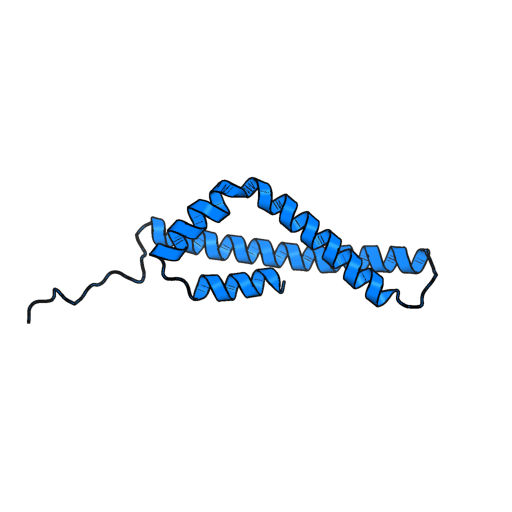3 ? 8.919 -8.157 -12.066 1.00 87.38 93 TYR A N 1
ATOM 786 C CA . TYR A 1 93 ? 9.987 -7.224 -12.431 1.00 87.38 93 TYR A CA 1
ATOM 787 C C . TYR A 1 93 ? 11.349 -7.922 -12.560 1.00 87.38 93 TYR A C 1
ATOM 789 O O . TYR A 1 93 ? 12.059 -7.702 -13.538 1.00 87.38 93 TYR A O 1
ATOM 797 N N . LEU A 1 94 ? 11.695 -8.803 -11.616 1.00 86.88 94 LEU A N 1
ATOM 798 C CA . LEU A 1 94 ? 12.943 -9.568 -11.661 1.00 86.88 94 LEU A CA 1
ATOM 799 C C . LEU A 1 94 ? 12.997 -10.524 -12.859 1.00 86.88 94 LEU A C 1
ATOM 801 O O . LEU A 1 94 ? 14.045 -10.617 -13.486 1.00 86.88 94 LEU A O 1
ATOM 805 N N . MET A 1 95 ? 11.883 -11.180 -13.202 1.00 86.19 95 MET A N 1
ATOM 806 C CA . MET A 1 95 ? 11.786 -12.052 -14.382 1.00 86.19 95 MET A CA 1
ATOM 807 C C . MET A 1 95 ? 12.007 -11.282 -15.688 1.00 86.19 95 MET A C 1
ATOM 809 O O . MET A 1 95 ? 12.811 -11.695 -16.520 1.00 86.19 95 MET A O 1
ATOM 813 N N . ILE A 1 96 ? 11.363 -10.121 -15.841 1.00 85.62 96 ILE A N 1
ATOM 814 C CA . ILE A 1 96 ? 11.546 -9.268 -17.025 1.00 85.62 96 ILE A CA 1
ATOM 815 C C . ILE A 1 96 ? 13.013 -8.835 -17.144 1.00 85.62 96 ILE A C 1
ATOM 817 O O . ILE A 1 96 ? 13.596 -8.901 -18.226 1.00 85.62 96 ILE A O 1
ATOM 821 N N . LYS A 1 97 ? 13.632 -8.437 -16.024 1.00 82.62 97 LYS A N 1
ATOM 822 C CA . LYS A 1 97 ? 15.025 -7.973 -15.994 1.00 82.62 97 LYS A CA 1
ATOM 823 C C . LYS A 1 97 ? 16.041 -9.094 -16.229 1.00 82.62 97 LYS A C 1
ATOM 825 O O . LYS A 1 97 ? 17.119 -8.825 -16.749 1.00 82.62 97 LYS A O 1
ATOM 830 N N . SER A 1 98 ? 15.709 -10.339 -15.883 1.00 83.50 98 SER A N 1
ATOM 831 C CA . SER A 1 98 ? 16.542 -11.514 -16.165 1.00 83.50 98 SER A CA 1
ATOM 832 C C . SER A 1 98 ? 16.373 -12.067 -17.585 1.00 83.50 98 SER A C 1
ATOM 834 O O . SER A 1 98 ? 16.961 -13.098 -17.901 1.00 83.50 98 SER A O 1
ATOM 836 N N . GLY A 1 99 ? 15.599 -11.395 -18.446 1.00 74.69 99 GLY A N 1
ATOM 837 C CA . GLY A 1 99 ? 15.429 -11.762 -19.854 1.00 74.69 99 GLY A CA 1
ATOM 838 C C . GLY A 1 99 ? 14.224 -12.659 -20.143 1.00 74.69 99 GLY A C 1
ATOM 839 O O . GLY A 1 99 ? 13.994 -12.990 -21.303 1.00 74.69 99 GLY A O 1
ATOM 840 N N . TYR A 1 100 ? 13.412 -13.006 -19.137 1.00 69.44 100 TYR A N 1
ATOM 841 C CA . TYR A 1 100 ? 12.109 -13.641 -19.349 1.00 69.44 100 TYR A CA 1
ATOM 842 C C . TYR A 1 100 ? 11.082 -12.563 -19.714 1.00 69.44 100 TYR A C 1
ATOM 844 O O . TYR A 1 100 ? 10.321 -12.095 -18.867 1.00 69.44 100 TYR A O 1
ATOM 852 N N . ARG A 1 101 ? 11.095 -12.130 -20.978 1.00 65.12 101 ARG A N 1
ATOM 853 C CA . ARG A 1 101 ? 10.003 -11.347 -21.569 1.00 65.12 101 ARG A CA 1
ATOM 854 C C . ARG A 1 101 ? 9.036 -12.306 -22.247 1.00 65.12 101 ARG A C 1
ATOM 856 O O . ARG A 1 101 ? 9.454 -13.091 -23.092 1.00 65.12 101 ARG A O 1
ATOM 863 N N . GLU A 1 102 ? 7.756 -12.235 -21.889 1.00 62.03 102 GLU A N 1
ATOM 864 C CA . GLU A 1 102 ? 6.720 -13.009 -22.591 1.00 62.03 102 GLU A CA 1
ATOM 865 C C . GLU A 1 102 ? 6.509 -12.478 -24.025 1.00 62.03 102 GLU A C 1
ATOM 867 O O . GLU A 1 102 ? 6.149 -13.238 -24.919 1.00 62.03 102 GLU A O 1
ATOM 872 N N . ASP A 1 103 ? 6.846 -11.206 -24.268 1.00 58.09 103 ASP A N 1
ATOM 873 C CA . ASP A 1 103 ? 6.797 -10.540 -25.574 1.00 58.09 103 ASP A CA 1
ATOM 874 C C . ASP A 1 103 ? 8.209 -10.296 -26.134 1.00 58.09 103 ASP A C 1
ATOM 876 O O . ASP A 1 103 ? 8.749 -9.205 -25.975 1.00 58.09 103 ASP A O 1
ATOM 880 N N . THR A 1 104 ? 8.808 -11.292 -26.795 1.00 52.41 104 THR A N 1
ATOM 881 C CA . THR A 1 104 ? 9.733 -11.093 -27.936 1.00 52.41 104 THR A CA 1
ATOM 882 C C . THR A 1 104 ? 10.030 -12.427 -28.633 1.00 52.41 104 THR A C 1
ATOM 884 O O . THR A 1 104 ? 11.143 -12.943 -28.575 1.00 52.41 104 THR A O 1
ATOM 887 N N . PHE A 1 105 ? 9.049 -12.98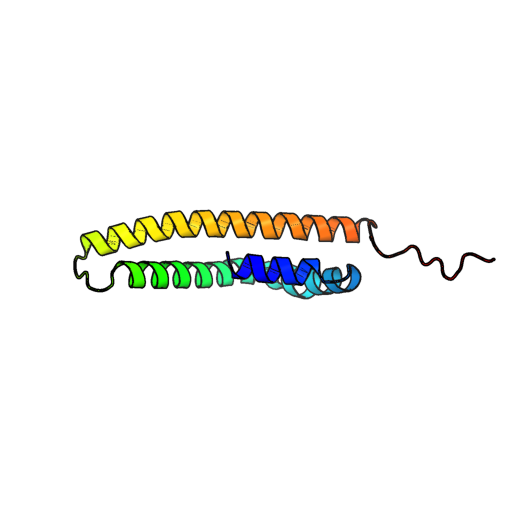2 -29.344 1.00 52.06 105 PHE A N 1
ATOM 888 C CA . PHE A 1 105 ? 9.356 -13.691 -30.587 1.00 52.06 105 PHE A CA 1
ATOM 889 C C . PHE A 1 105 ? 8.640 -12.943 -31.704 1.00 52.06 105 PHE A C 1
ATOM 891 O O . PHE A 1 105 ? 7.479 -13.201 -32.015 1.00 52.06 105 PHE A O 1
ATOM 898 N N . ASP A 1 106 ? 9.327 -11.946 -32.254 1.00 57.59 106 ASP A N 1
ATOM 899 C CA . ASP A 1 106 ? 8.888 -11.306 -33.480 1.00 57.59 106 ASP A CA 1
ATOM 900 C C . ASP A 1 106 ? 9.048 -12.318 -34.624 1.00 57.59 106 ASP A C 1
ATOM 902 O O . ASP A 1 106 ? 10.151 -12.581 -35.102 1.00 57.59 106 ASP A O 1
ATOM 906 N N . LYS A 1 107 ? 7.940 -12.958 -35.012 1.00 53.59 107 LYS A N 1
ATOM 907 C CA . LYS A 1 107 ? 7.897 -13.888 -36.148 1.00 53.59 107 LYS A CA 1
ATOM 908 C C . LYS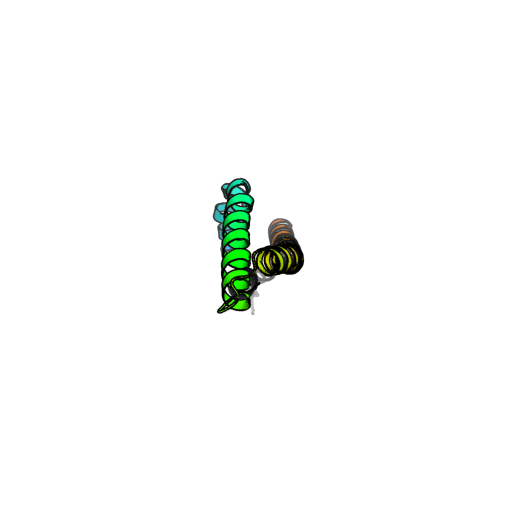 A 1 107 ? 7.775 -13.172 -37.497 1.00 53.59 107 LYS A C 1
ATOM 910 O O . LYS A 1 107 ? 7.689 -13.854 -38.512 1.00 53.59 107 LYS A O 1
ATOM 915 N N . SER A 1 108 ? 7.789 -11.835 -37.541 1.00 56.75 108 SER A N 1
ATOM 916 C CA . SER A 1 108 ? 7.725 -11.094 -38.810 1.00 56.75 108 SER A CA 1
ATOM 917 C C . SER A 1 108 ? 8.959 -11.295 -39.698 1.00 56.75 108 SER A C 1
ATOM 919 O O . SER A 1 108 ? 8.904 -10.983 -40.883 1.00 56.75 108 SER A O 1
ATOM 921 N N . ASN A 1 109 ? 10.039 -11.864 -39.148 1.00 57.88 109 ASN A N 1
ATOM 922 C CA . ASN A 1 109 ? 11.298 -12.114 -39.848 1.00 57.88 109 ASN A CA 1
ATOM 923 C C . ASN A 1 109 ? 11.592 -13.607 -40.105 1.00 57.88 109 ASN A C 1
ATOM 925 O O . ASN A 1 109 ? 12.721 -13.962 -40.448 1.00 57.88 109 ASN A O 1
ATOM 929 N N . VAL A 1 110 ? 10.610 -14.503 -39.928 1.00 53.88 110 VAL A N 1
ATOM 930 C CA . VAL A 1 110 ? 10.753 -15.896 -40.382 1.00 53.88 110 VAL A CA 1
ATOM 931 C C . VAL A 1 110 ? 10.444 -15.908 -41.874 1.00 53.88 110 VAL A C 1
ATOM 933 O O . VAL A 1 110 ? 9.287 -15.867 -42.281 1.00 53.88 110 VAL A O 1
ATOM 936 N N . VAL A 1 111 ? 11.514 -15.866 -42.665 1.00 51.31 111 VAL A N 1
ATOM 937 C CA . VAL A 1 111 ? 11.510 -15.969 -44.126 1.00 51.31 111 VAL A CA 1
ATOM 938 C C . VAL A 1 111 ? 10.640 -17.163 -44.542 1.00 51.31 111 VAL A C 1
ATOM 940 O O . VAL A 1 111 ? 10.911 -18.288 -44.121 1.00 51.31 111 VAL A O 1
ATOM 943 N N . ASN A 1 112 ? 9.586 -16.888 -45.315 1.00 45.88 112 ASN A N 1
ATOM 944 C CA . ASN A 1 112 ? 8.835 -17.889 -46.078 1.00 45.88 112 ASN A CA 1
ATOM 945 C C . ASN A 1 112 ? 9.596 -18.222 -47.362 1.00 45.88 112 ASN A C 1
ATOM 947 O O . ASN A 1 112 ? 10.102 -17.260 -47.986 1.00 45.88 112 ASN A O 1
#

Organism: NCBI:txid2782163

Radius of gyration: 20.6 Å; chains: 1; bounding box: 42×25×73 Å

Secondary structure (DSSP, 8-state):
-HHHHHHHHHHHTS-HHHHHHHIIIIIITTTTHHHHHHHHHHHHHHHHHHHHHTTT---HHHHHHHHHHHHHHHHHHHHHHHHHHHHHHHHHHHHHHTT--SS---GGGS--